Protein AF-A0A959ZP92-F1 (afdb_monomer_lite)

Foldseek 3Di:
DDFDQDVVLLQLVQQVQDDLLSPHGDPLVVLLVVLSVCVSVVHHSDPPSSVHDDRDDDDDPVVVVVSVVVSCVVRVVVVVVCVVVVHDPCPPPDDPDNDPDDD

Sequence (103 aa):
GAVLVDLDRQGVTNPLYWSADRLHANPLGHERMAAAAASALGADPGEGWDEVLPMPAQASRPVRFARDAAWAGRHLTPWVVRRIRGRSSGDGRDPKRPDLGAL

Radius of gyration: 18.64 Å; chains: 1; bounding box: 46×25×54 Å

pLDDT: mean 94.33, std 5.18, range [61.53, 98.25]

Secondary structure (DSSP, 8-state):
------TTTTTTTSGGGB-TTSSSB-HHHHHHHHHHHHHHTTS---TTTT-PPPPPPPPPHHHHHHHHHHHIIIIIHHHHHHHHTT--TTTTPPPS--S----

Structure (mmCIF, N/CA/C/O backbone):
data_AF-A0A959ZP92-F1
#
_entry.id   AF-A0A959ZP92-F1
#
loop_
_atom_site.group_PDB
_atom_site.id
_atom_site.type_symbol
_atom_site.label_atom_id
_atom_site.label_alt_id
_atom_site.label_comp_id
_atom_site.label_asym_id
_atom_site.label_entity_id
_atom_site.label_seq_id
_atom_site.pdbx_PDB_ins_code
_atom_site.Cartn_x
_atom_site.Cartn_y
_atom_site.Cartn_z
_atom_site.occupancy
_atom_site.B_iso_or_equiv
_atom_site.auth_seq_id
_atom_site.auth_comp_id
_atom_site.auth_asym_id
_atom_site.auth_atom_id
_atom_site.pdbx_PDB_model_num
ATOM 1 N N . GLY A 1 1 ? 6.829 -18.087 -21.657 1.00 89.00 1 GLY A N 1
ATOM 2 C CA . GLY A 1 1 ? 7.360 -18.288 -20.291 1.00 89.00 1 GLY A CA 1
ATOM 3 C C . GLY A 1 1 ? 6.797 -17.226 -19.367 1.00 89.00 1 GLY A C 1
ATOM 4 O O . GLY A 1 1 ? 6.073 -16.366 -19.851 1.00 89.00 1 GLY A O 1
ATOM 5 N N . ALA A 1 2 ? 7.110 -17.280 -18.073 1.00 94.00 2 ALA A N 1
ATOM 6 C CA . ALA A 1 2 ? 6.748 -16.252 -17.094 1.00 94.00 2 ALA A CA 1
ATOM 7 C C . ALA A 1 2 ? 7.983 -15.860 -16.269 1.00 94.00 2 ALA A C 1
ATOM 9 O O . ALA A 1 2 ? 8.872 -16.689 -16.078 1.00 94.00 2 ALA A O 1
ATOM 10 N N . VAL A 1 3 ? 8.020 -14.615 -15.792 1.00 96.25 3 VAL A N 1
ATOM 11 C CA . VAL A 1 3 ? 9.063 -14.085 -14.903 1.00 96.25 3 VAL A CA 1
ATOM 12 C C . VAL A 1 3 ? 8.424 -13.799 -13.547 1.00 96.25 3 VAL A C 1
ATOM 14 O O . VAL A 1 3 ? 7.379 -13.152 -13.485 1.00 96.25 3 VAL A O 1
ATOM 17 N N . LEU A 1 4 ? 9.026 -14.303 -12.469 1.00 95.50 4 LEU A N 1
ATOM 18 C CA . LEU A 1 4 ? 8.567 -14.080 -11.099 1.00 95.50 4 LEU A CA 1
ATOM 19 C C . LEU A 1 4 ? 9.439 -13.015 -10.431 1.00 95.50 4 LEU A C 1
ATOM 21 O O . LEU A 1 4 ? 10.654 -13.177 -10.348 1.00 95.50 4 LEU A O 1
ATOM 25 N N . VAL A 1 5 ? 8.805 -11.972 -9.896 1.00 95.69 5 VAL A N 1
ATOM 26 C CA . VAL A 1 5 ? 9.453 -10.991 -9.020 1.00 95.69 5 VAL A CA 1
ATOM 27 C C . VAL A 1 5 ? 9.000 -11.260 -7.588 1.00 95.69 5 VAL A C 1
ATOM 29 O O . VAL A 1 5 ? 7.851 -11.001 -7.234 1.00 95.69 5 VAL A O 1
ATOM 32 N N . ASP A 1 6 ? 9.897 -11.800 -6.766 1.00 94.50 6 ASP A N 1
ATOM 33 C CA . ASP A 1 6 ? 9.634 -12.031 -5.345 1.00 94.50 6 ASP A CA 1
ATOM 34 C C . ASP A 1 6 ? 9.810 -10.730 -4.558 1.00 94.50 6 ASP A C 1
ATOM 36 O O . ASP A 1 6 ? 10.915 -10.363 -4.161 1.00 94.50 6 ASP A O 1
ATOM 40 N N . LEU A 1 7 ? 8.704 -10.020 -4.355 1.00 91.81 7 LEU A N 1
ATOM 41 C CA . LEU A 1 7 ? 8.691 -8.724 -3.688 1.00 91.81 7 LEU A CA 1
ATOM 42 C C . LEU A 1 7 ? 9.192 -8.771 -2.234 1.00 91.81 7 LEU A C 1
ATOM 44 O O . LEU A 1 7 ? 9.783 -7.790 -1.776 1.00 91.81 7 LEU A O 1
ATOM 48 N N . ASP A 1 8 ? 9.017 -9.890 -1.524 1.00 91.38 8 ASP A N 1
ATOM 49 C CA . ASP A 1 8 ? 9.527 -10.044 -0.155 1.00 91.38 8 ASP A CA 1
ATOM 50 C C . ASP A 1 8 ? 11.058 -9.975 -0.149 1.00 91.38 8 ASP A C 1
ATOM 52 O O . ASP A 1 8 ? 11.657 -9.185 0.584 1.00 91.38 8 ASP A O 1
ATOM 56 N N . ARG A 1 9 ? 11.691 -10.686 -1.090 1.00 92.06 9 ARG A N 1
ATOM 57 C CA . ARG A 1 9 ? 13.145 -10.627 -1.307 1.00 92.06 9 ARG A CA 1
ATOM 58 C C . ARG A 1 9 ? 13.635 -9.267 -1.796 1.00 92.06 9 ARG A C 1
ATOM 60 O O . ARG A 1 9 ? 14.809 -8.958 -1.622 1.00 92.06 9 ARG A O 1
ATOM 67 N N . GLN A 1 10 ? 12.757 -8.450 -2.375 1.00 92.38 10 GLN A N 1
ATOM 68 C CA . GLN A 1 10 ? 13.074 -7.075 -2.770 1.00 92.38 10 GLN A CA 1
ATOM 69 C C . GLN A 1 10 ? 12.928 -6.066 -1.619 1.00 92.38 10 GLN A C 1
ATOM 71 O O . GLN A 1 10 ? 13.141 -4.871 -1.822 1.00 92.38 10 GLN A O 1
ATOM 76 N N . GLY A 1 11 ? 12.593 -6.509 -0.404 1.00 91.00 11 GLY A N 1
ATOM 77 C CA . GLY A 1 11 ? 12.538 -5.640 0.770 1.00 91.00 11 GLY A CA 1
ATOM 78 C C . GLY A 1 11 ? 11.309 -4.731 0.818 1.00 91.00 11 GLY A C 1
ATOM 79 O O . GLY A 1 11 ? 11.250 -3.832 1.660 1.00 91.00 11 GLY A O 1
ATOM 80 N N . VAL A 1 12 ? 10.291 -4.968 -0.026 1.00 93.12 12 VAL A N 1
ATOM 81 C CA . VAL A 1 12 ? 9.070 -4.142 -0.004 1.00 93.12 12 VAL A CA 1
ATOM 82 C C . VAL A 1 12 ? 8.248 -4.348 1.270 1.00 93.12 12 VAL A C 1
ATOM 84 O O . VAL A 1 12 ? 7.286 -3.627 1.493 1.00 93.12 12 VAL A O 1
ATOM 87 N N . THR A 1 13 ? 8.612 -5.290 2.142 1.00 92.56 13 THR A N 1
ATOM 88 C CA . THR A 1 13 ? 8.013 -5.440 3.476 1.00 92.56 13 THR A CA 1
ATOM 89 C C . THR A 1 13 ? 8.306 -4.268 4.411 1.00 92.56 13 THR A C 1
ATOM 91 O O . THR A 1 13 ? 7.635 -4.132 5.437 1.00 92.56 13 THR A O 1
ATOM 94 N N . ASN A 1 14 ? 9.254 -3.385 4.070 1.00 95.31 14 ASN A N 1
ATOM 95 C CA . ASN A 1 14 ? 9.453 -2.142 4.805 1.00 95.31 14 ASN A CA 1
ATOM 96 C C . ASN A 1 14 ? 8.190 -1.254 4.695 1.00 95.31 14 ASN A C 1
ATOM 98 O O . ASN A 1 14 ? 7.800 -0.865 3.591 1.00 95.31 14 ASN A O 1
ATOM 102 N N . PRO A 1 15 ? 7.544 -0.884 5.820 1.00 95.12 15 PRO A N 1
ATOM 103 C CA . PRO A 1 15 ? 6.302 -0.111 5.806 1.00 95.12 15 PRO A CA 1
ATOM 104 C C . PRO A 1 15 ? 6.456 1.286 5.185 1.00 95.12 15 PRO A C 1
ATOM 106 O O . PRO A 1 15 ? 5.450 1.886 4.817 1.00 95.12 15 PRO A O 1
ATOM 109 N N . LEU A 1 16 ? 7.684 1.799 5.042 1.00 96.25 16 LEU A N 1
ATOM 110 C CA . LEU A 1 16 ? 7.961 3.074 4.376 1.00 96.25 16 LEU A CA 1
ATOM 111 C C . LEU A 1 16 ? 7.693 3.047 2.867 1.00 96.25 16 LEU A C 1
ATOM 113 O O . LEU A 1 16 ? 7.581 4.115 2.276 1.00 96.25 16 LEU A O 1
ATOM 117 N N . TYR A 1 17 ? 7.549 1.872 2.250 1.00 97.44 17 TYR A N 1
ATOM 118 C CA . TYR A 1 17 ? 7.161 1.736 0.840 1.00 97.44 17 TYR A CA 1
ATOM 119 C C . TYR A 1 17 ? 5.644 1.774 0.614 1.00 97.44 17 TYR A C 1
ATOM 121 O O . TYR A 1 17 ? 5.185 1.797 -0.528 1.00 97.44 17 TYR A O 1
ATOM 129 N N . TRP A 1 18 ? 4.846 1.798 1.682 1.00 97.62 18 TRP A N 1
ATOM 130 C CA . TRP A 1 18 ? 3.392 1.722 1.596 1.00 97.62 18 TRP A CA 1
ATOM 131 C C . TRP A 1 18 ? 2.736 3.042 1.978 1.00 97.62 18 TRP A C 1
ATOM 133 O O . TRP A 1 18 ? 3.239 3.836 2.775 1.00 97.62 18 TRP A O 1
ATOM 143 N N . SER A 1 19 ? 1.575 3.283 1.388 1.00 97.88 19 SER A N 1
ATOM 144 C CA . SER A 1 19 ? 0.690 4.378 1.755 1.00 97.88 19 SER A CA 1
ATOM 145 C C . SER A 1 19 ? 0.063 4.133 3.134 1.00 97.88 19 SER A C 1
ATOM 147 O O . SER A 1 19 ? 0.133 3.039 3.696 1.00 97.88 19 SER A O 1
ATOM 149 N N . ALA A 1 20 ? -0.591 5.152 3.699 1.00 96.56 20 ALA A N 1
ATOM 150 C CA . ALA A 1 20 ? -1.165 5.090 5.051 1.00 96.56 20 ALA A CA 1
ATOM 151 C C . ALA A 1 20 ? -2.225 3.984 5.242 1.00 96.56 20 ALA A C 1
ATOM 153 O O . ALA A 1 20 ? -2.460 3.535 6.367 1.00 96.56 20 ALA A O 1
ATOM 154 N N . ASP A 1 21 ? -2.847 3.530 4.151 1.00 96.56 21 ASP A N 1
ATOM 155 C CA . ASP A 1 21 ? -3.783 2.407 4.147 1.00 96.56 21 ASP A CA 1
ATOM 156 C C . ASP A 1 21 ? -3.107 1.033 4.254 1.00 96.56 21 ASP A C 1
ATOM 158 O O . ASP A 1 21 ? -3.807 0.049 4.485 1.00 96.56 21 ASP A O 1
ATOM 162 N N . ARG A 1 22 ? -1.771 0.973 4.167 1.00 95.88 22 ARG A N 1
ATOM 163 C CA . ARG A 1 22 ? -0.945 -0.241 4.244 1.00 95.88 22 ARG A CA 1
ATOM 164 C C . ARG A 1 22 ? -1.269 -1.285 3.170 1.00 95.88 22 ARG A C 1
ATOM 166 O O . ARG A 1 22 ? -0.989 -2.463 3.371 1.00 95.88 22 ARG A O 1
ATOM 173 N N . LEU A 1 23 ? -1.883 -0.864 2.066 1.00 94.31 23 LEU A N 1
ATOM 174 C CA . LEU A 1 23 ? -2.292 -1.740 0.970 1.00 94.31 23 LEU A CA 1
ATOM 175 C C . LEU A 1 23 ? -1.713 -1.295 -0.370 1.00 94.31 23 LEU A C 1
ATOM 177 O O . LEU A 1 23 ? -1.352 -2.143 -1.177 1.00 94.31 23 LEU A O 1
ATOM 181 N N . HIS A 1 24 ? -1.623 0.010 -0.615 1.00 96.75 24 HIS A N 1
ATOM 182 C CA . HIS A 1 24 ? -1.070 0.532 -1.861 1.00 96.75 24 HIS A CA 1
ATOM 183 C C . HIS A 1 24 ? 0.370 0.977 -1.657 1.00 96.75 24 HIS A C 1
ATOM 185 O O . HIS A 1 24 ? 0.689 1.609 -0.646 1.00 96.75 24 HIS A O 1
ATOM 191 N N . ALA A 1 25 ? 1.235 0.684 -2.625 1.00 9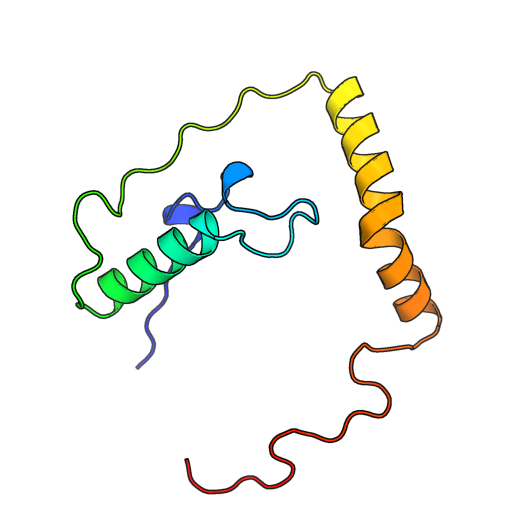7.69 25 ALA A N 1
ATOM 192 C CA . ALA A 1 25 ? 2.564 1.270 -2.652 1.00 97.69 25 ALA A CA 1
ATOM 193 C C . ALA A 1 25 ? 2.448 2.803 -2.707 1.00 97.69 25 ALA A C 1
ATOM 195 O O . ALA A 1 25 ? 1.531 3.359 -3.314 1.00 97.69 25 ALA A O 1
ATOM 196 N N . ASN A 1 26 ? 3.345 3.495 -2.019 1.00 97.94 26 ASN A N 1
ATOM 197 C CA . ASN A 1 26 ? 3.544 4.929 -2.220 1.00 97.94 26 ASN A CA 1
ATOM 198 C C . ASN A 1 26 ? 4.562 5.138 -3.370 1.00 97.94 26 ASN A C 1
ATOM 200 O O . ASN A 1 26 ? 5.003 4.148 -3.959 1.00 97.94 26 ASN A O 1
ATOM 204 N N . PRO A 1 27 ? 4.951 6.378 -3.727 1.00 97.62 27 PRO A N 1
ATOM 205 C CA . PRO A 1 27 ? 5.900 6.605 -4.820 1.00 97.62 27 PRO A CA 1
ATOM 206 C C . PRO A 1 27 ? 7.211 5.813 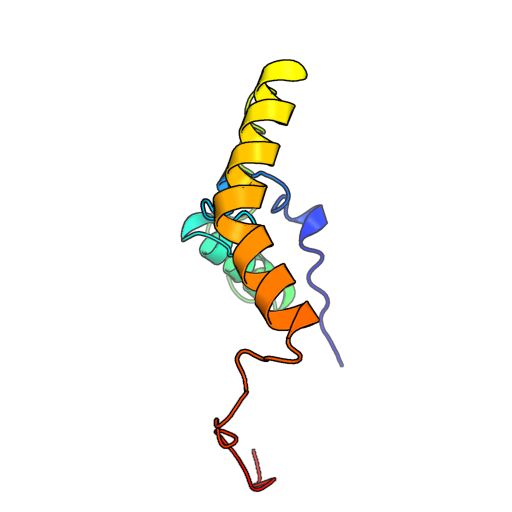-4.692 1.00 97.62 27 PRO A C 1
ATOM 208 O O . PRO A 1 27 ? 7.630 5.193 -5.664 1.00 97.62 27 PRO A O 1
ATOM 211 N N . LEU A 1 28 ? 7.791 5.736 -3.488 1.00 96.06 28 LEU A N 1
ATOM 212 C CA . LEU A 1 28 ? 9.019 4.971 -3.237 1.00 96.06 28 LEU A CA 1
ATOM 213 C C . LEU A 1 28 ? 8.798 3.466 -3.423 1.00 96.06 28 LEU A C 1
ATOM 215 O O . LEU A 1 28 ? 9.641 2.766 -3.977 1.00 96.06 28 LEU A O 1
ATOM 219 N N . GLY A 1 29 ? 7.655 2.950 -2.964 1.00 96.75 29 GLY A N 1
ATOM 220 C CA . GLY A 1 29 ? 7.305 1.546 -3.174 1.00 96.75 29 GLY A CA 1
ATOM 221 C C . GLY A 1 29 ? 7.115 1.210 -4.651 1.00 96.75 29 GLY A C 1
ATOM 222 O O . GLY A 1 29 ? 7.579 0.166 -5.104 1.00 96.75 29 GLY A O 1
ATOM 223 N N . HIS A 1 30 ? 6.481 2.105 -5.413 1.00 97.25 30 HIS A N 1
ATOM 224 C CA . HIS A 1 30 ? 6.323 1.950 -6.857 1.00 97.25 30 HIS A CA 1
ATOM 225 C C . HIS A 1 30 ? 7.666 1.946 -7.585 1.00 97.25 30 HIS A C 1
ATOM 227 O O . HIS A 1 30 ? 7.879 1.082 -8.432 1.00 97.25 30 HIS A O 1
ATOM 233 N N . GLU A 1 31 ? 8.570 2.857 -7.231 1.00 96.06 31 GLU A N 1
ATOM 234 C CA . GLU A 1 31 ? 9.924 2.922 -7.783 1.00 96.06 31 GLU A CA 1
ATOM 235 C C . GLU A 1 31 ? 10.694 1.619 -7.529 1.00 96.06 31 GLU A C 1
ATOM 237 O O . GLU A 1 31 ? 11.182 0.993 -8.470 1.00 96.06 31 GLU A O 1
ATOM 242 N N . ARG A 1 32 ? 10.686 1.124 -6.285 1.00 96.25 32 ARG A N 1
ATOM 243 C CA . ARG A 1 32 ? 11.331 -0.145 -5.916 1.00 96.25 32 ARG A CA 1
ATOM 244 C C . ARG A 1 32 ? 10.757 -1.339 -6.685 1.00 96.25 32 ARG A C 1
ATOM 246 O O . ARG A 1 32 ? 11.510 -2.171 -7.189 1.00 96.25 32 ARG A O 1
ATOM 253 N N . MET A 1 33 ? 9.429 -1.438 -6.780 1.00 96.94 33 MET A N 1
ATOM 254 C CA . MET A 1 33 ? 8.765 -2.521 -7.517 1.00 96.94 33 MET A CA 1
ATOM 255 C C . MET A 1 33 ? 9.051 -2.449 -9.023 1.00 96.94 33 MET A C 1
ATOM 257 O O . MET A 1 33 ? 9.250 -3.488 -9.653 1.00 96.94 33 MET A O 1
ATOM 261 N N . ALA A 1 34 ? 9.095 -1.244 -9.598 1.00 96.81 34 ALA A N 1
ATOM 262 C CA . ALA A 1 34 ? 9.420 -1.036 -11.005 1.00 96.81 34 ALA A CA 1
ATOM 263 C C . ALA A 1 34 ? 10.873 -1.419 -11.311 1.00 96.81 34 ALA A C 1
ATOM 265 O O . ALA A 1 34 ? 11.110 -2.151 -12.270 1.00 96.81 34 ALA A O 1
ATOM 266 N N . ALA A 1 35 ? 11.826 -1.009 -10.471 1.00 97.00 35 ALA A N 1
ATOM 267 C CA . ALA A 1 35 ? 13.231 -1.376 -10.620 1.00 97.00 35 ALA A CA 1
ATOM 268 C C . ALA A 1 35 ? 13.449 -2.893 -10.487 1.00 97.00 35 ALA A C 1
ATOM 270 O O . ALA A 1 35 ? 14.139 -3.501 -11.304 1.00 97.00 35 ALA A O 1
ATOM 271 N N . ALA A 1 36 ? 12.778 -3.540 -9.528 1.00 96.88 36 ALA A N 1
ATOM 272 C CA . ALA A 1 36 ? 12.813 -4.996 -9.399 1.00 96.88 36 ALA A CA 1
ATOM 273 C C . ALA A 1 36 ? 12.262 -5.718 -10.638 1.00 96.88 36 ALA A C 1
ATOM 275 O O . ALA A 1 36 ? 12.829 -6.722 -11.073 1.00 96.88 36 ALA A O 1
ATOM 276 N N . ALA A 1 37 ? 11.178 -5.207 -11.226 1.00 97.19 37 ALA A N 1
ATOM 277 C CA . ALA A 1 37 ? 10.639 -5.744 -12.469 1.00 97.19 37 ALA A CA 1
ATOM 278 C C . ALA A 1 37 ? 11.587 -5.513 -13.657 1.00 97.19 37 ALA A C 1
ATOM 280 O O . ALA A 1 37 ? 11.799 -6.437 -14.439 1.00 97.19 37 ALA A O 1
ATOM 281 N N . ALA A 1 38 ? 12.189 -4.325 -13.773 1.00 97.44 38 ALA A N 1
ATOM 282 C CA . ALA A 1 38 ? 13.168 -4.010 -14.812 1.00 97.44 38 ALA A CA 1
ATOM 283 C C . ALA A 1 38 ? 14.373 -4.960 -14.745 1.00 97.44 38 ALA A C 1
ATOM 285 O O . ALA A 1 38 ? 14.690 -5.611 -15.740 1.00 97.44 38 ALA A O 1
ATOM 286 N N . SER A 1 39 ? 14.951 -5.133 -13.552 1.00 96.38 39 SER A N 1
ATOM 287 C CA . SER A 1 39 ? 16.050 -6.071 -13.308 1.00 96.38 39 SER A CA 1
ATOM 288 C C . SER A 1 39 ? 15.678 -7.507 -13.701 1.00 96.38 39 SER A C 1
ATOM 290 O O . SER A 1 39 ? 16.414 -8.158 -14.443 1.00 96.38 39 SER A O 1
ATOM 292 N N . ALA A 1 40 ? 14.501 -7.992 -13.287 1.00 96.62 40 ALA A N 1
ATOM 293 C CA . ALA A 1 40 ? 14.042 -9.346 -13.609 1.00 96.62 40 ALA A CA 1
ATOM 294 C C . ALA A 1 40 ? 13.792 -9.571 -15.113 1.00 96.62 40 A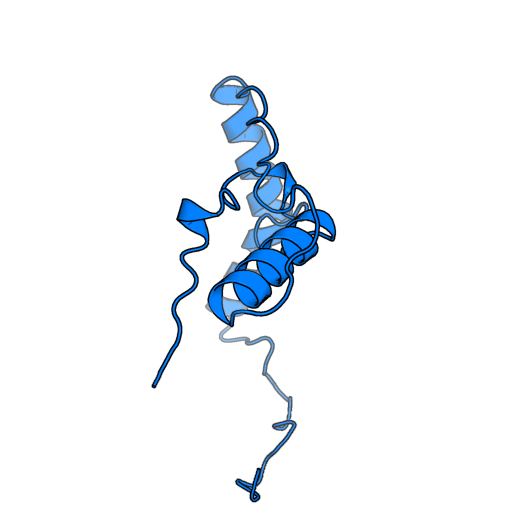LA A C 1
ATOM 296 O O . ALA A 1 40 ? 13.858 -10.705 -15.589 1.00 96.62 40 ALA A O 1
ATOM 297 N N . LEU A 1 41 ? 13.509 -8.503 -15.862 1.00 97.25 41 LEU A N 1
ATOM 298 C CA . LEU A 1 41 ? 13.330 -8.521 -17.314 1.00 97.25 41 LEU A CA 1
ATOM 299 C C . LEU A 1 41 ? 14.639 -8.285 -18.091 1.00 97.25 41 LEU A C 1
ATOM 301 O O . LEU A 1 41 ? 14.616 -8.309 -19.320 1.00 97.25 41 LEU A O 1
ATOM 305 N N . GLY A 1 42 ? 15.768 -8.071 -17.405 1.00 96.62 42 GLY A N 1
ATOM 306 C CA . GLY A 1 42 ? 17.060 -7.762 -18.027 1.00 96.62 42 GLY A CA 1
ATOM 307 C C . GLY A 1 42 ? 17.172 -6.332 -18.570 1.00 96.62 42 GLY A C 1
ATOM 308 O O . GLY A 1 42 ? 18.062 -6.059 -19.374 1.00 96.62 42 GLY A O 1
ATOM 309 N N . ALA A 1 43 ? 16.273 -5.432 -18.164 1.00 97.94 43 ALA A N 1
ATOM 310 C CA . ALA A 1 43 ? 16.377 -3.999 -18.425 1.00 97.94 43 ALA A CA 1
ATOM 311 C C . ALA A 1 43 ? 17.235 -3.313 -17.348 1.00 97.94 43 ALA A C 1
ATOM 313 O O . ALA A 1 43 ? 17.466 -3.884 -16.283 1.00 97.94 43 ALA A O 1
ATOM 314 N N . ASP A 1 44 ? 17.688 -2.087 -17.621 1.00 97.00 44 ASP A N 1
ATOM 315 C CA . ASP A 1 44 ? 18.430 -1.273 -16.654 1.00 97.00 44 ASP A CA 1
ATOM 316 C C . ASP A 1 44 ? 17.493 -0.774 -15.532 1.00 97.00 44 ASP A C 1
ATOM 318 O O . ASP A 1 44 ? 16.550 -0.029 -15.817 1.00 97.00 44 ASP A O 1
ATOM 322 N N . PRO A 1 45 ? 17.702 -1.192 -14.270 1.00 96.25 45 PRO A N 1
ATOM 323 C CA . PRO A 1 45 ? 16.891 -0.761 -13.136 1.00 96.25 45 PRO A CA 1
ATOM 324 C C . PRO A 1 45 ? 17.354 0.571 -12.515 1.00 96.25 45 PRO A C 1
ATOM 326 O O . PRO A 1 45 ? 16.678 1.065 -11.613 1.00 96.25 45 PRO A O 1
ATOM 329 N N . GLY A 1 46 ? 18.470 1.146 -12.980 1.00 95.88 46 GLY A N 1
ATOM 330 C CA . GLY A 1 46 ? 19.109 2.323 -12.392 1.00 95.88 46 GLY A CA 1
ATOM 331 C C . GLY A 1 46 ? 20.163 1.983 -11.331 1.00 95.88 46 GLY A C 1
ATOM 332 O O . GLY A 1 46 ? 20.203 0.885 -10.776 1.00 95.88 46 GLY A O 1
ATOM 333 N N . GLU A 1 47 ? 21.052 2.936 -11.054 1.00 94.62 47 GLU A N 1
ATOM 334 C CA . GLU A 1 47 ? 22.122 2.789 -10.060 1.00 94.62 47 GLU A CA 1
ATOM 335 C C . GLU A 1 47 ? 21.564 2.702 -8.629 1.00 94.62 47 GLU A C 1
ATOM 337 O O . GLU A 1 47 ? 20.628 3.418 -8.277 1.00 94.62 47 GLU A O 1
ATOM 342 N N . GLY A 1 48 ? 22.133 1.815 -7.803 1.00 92.81 48 GLY A N 1
ATOM 343 C CA . GLY A 1 48 ? 21.759 1.662 -6.388 1.00 92.81 48 GLY A CA 1
ATOM 344 C C . GLY A 1 48 ? 20.328 1.167 -6.148 1.00 92.81 48 GLY A C 1
ATOM 345 O O . GLY A 1 48 ? 19.834 1.220 -5.026 1.00 92.81 48 GLY A O 1
ATOM 346 N N . TRP A 1 49 ? 19.631 0.692 -7.184 1.00 93.12 49 TRP A N 1
ATOM 347 C CA . TRP A 1 49 ? 18.213 0.330 -7.101 1.00 93.12 49 TRP A CA 1
ATOM 348 C C . TRP A 1 49 ? 17.896 -0.757 -6.061 1.00 93.12 49 TRP A C 1
ATOM 350 O O . TRP A 1 49 ? 16.749 -0.863 -5.612 1.00 93.12 49 TRP A O 1
ATOM 360 N N . ASP A 1 50 ? 18.872 -1.603 -5.720 1.00 91.94 50 ASP A N 1
ATOM 361 C CA . ASP A 1 50 ? 18.785 -2.697 -4.753 1.00 91.94 50 ASP A CA 1
ATOM 362 C C . ASP A 1 50 ? 19.094 -2.276 -3.311 1.00 91.94 50 ASP A C 1
ATOM 364 O O . ASP A 1 50 ? 18.932 -3.082 -2.390 1.00 91.94 50 ASP A O 1
ATOM 368 N N . GLU A 1 51 ? 19.435 -1.007 -3.084 1.00 93.62 51 GLU A N 1
ATOM 369 C CA . GLU A 1 51 ? 19.553 -0.438 -1.748 1.00 93.62 51 GLU A CA 1
ATOM 370 C C . GLU A 1 51 ? 18.178 -0.366 -1.066 1.00 93.62 51 GLU A C 1
ATOM 372 O O . GLU A 1 51 ? 17.271 0.380 -1.446 1.00 93.62 51 GLU A O 1
ATOM 377 N N . VAL A 1 52 ? 18.007 -1.174 -0.018 1.00 92.44 52 VAL A N 1
ATOM 378 C CA . VAL A 1 52 ? 16.757 -1.236 0.744 1.00 92.44 52 VAL A CA 1
ATOM 379 C C . VAL A 1 52 ? 16.790 -0.232 1.890 1.00 92.44 52 VAL A C 1
ATOM 381 O O . VAL A 1 52 ? 17.756 -0.162 2.652 1.00 92.44 52 VAL A O 1
ATOM 384 N N . LEU A 1 53 ? 15.687 0.501 2.068 1.00 93.75 53 LEU A N 1
ATOM 385 C CA . LEU A 1 53 ? 15.524 1.403 3.206 1.00 93.75 53 LEU A CA 1
ATOM 386 C C . LEU A 1 53 ? 15.691 0.644 4.534 1.00 93.75 53 LEU A C 1
ATOM 388 O O . LEU A 1 53 ? 15.128 -0.449 4.692 1.00 93.75 53 LEU A O 1
ATOM 392 N N . PRO A 1 54 ? 16.366 1.232 5.538 1.00 94.81 54 PRO A N 1
ATOM 393 C CA . PRO A 1 54 ? 16.454 0.626 6.856 1.00 94.81 54 PRO A CA 1
ATOM 394 C C . PRO A 1 54 ? 15.057 0.460 7.461 1.00 94.81 54 PRO A C 1
ATOM 396 O O . PRO A 1 54 ? 14.175 1.314 7.314 1.00 94.81 54 PRO A O 1
ATOM 399 N N . MET A 1 55 ? 14.845 -0.658 8.154 1.00 94.50 55 MET A N 1
ATOM 400 C CA . MET A 1 55 ? 13.572 -0.931 8.815 1.00 94.50 55 MET A CA 1
ATOM 401 C C . MET A 1 55 ? 13.342 0.096 9.936 1.00 94.50 55 MET A C 1
ATOM 403 O O . MET A 1 55 ? 14.222 0.269 10.786 1.00 94.50 55 MET A O 1
ATOM 407 N N . PRO A 1 56 ? 12.181 0.775 9.992 1.00 93.94 56 PRO A N 1
ATOM 408 C CA . PRO A 1 56 ? 11.906 1.713 11.069 1.00 93.94 56 PRO A CA 1
ATOM 409 C C . PRO A 1 56 ? 11.831 1.007 12.426 1.00 93.94 56 PRO A C 1
ATOM 411 O O . PRO A 1 56 ? 11.383 -0.137 12.540 1.00 93.94 56 PRO A O 1
ATOM 414 N N . ALA A 1 57 ? 12.219 1.731 13.478 1.00 94.44 57 ALA A N 1
ATOM 415 C CA . ALA A 1 57 ? 12.137 1.238 14.846 1.00 94.44 57 ALA A CA 1
ATOM 416 C C . ALA A 1 57 ? 10.701 0.827 15.204 1.00 94.44 57 ALA A C 1
ATOM 418 O O . ALA A 1 57 ? 9.725 1.538 14.932 1.00 94.44 57 ALA A O 1
ATOM 419 N N . GLN A 1 58 ? 10.567 -0.329 15.849 1.00 92.12 58 GLN A N 1
ATOM 420 C CA . GLN A 1 58 ? 9.263 -0.829 16.256 1.00 92.12 58 GLN A CA 1
ATOM 421 C C . GLN A 1 58 ? 8.745 -0.050 17.465 1.00 92.12 58 GLN A C 1
ATOM 423 O O . GLN A 1 58 ? 9.408 0.068 18.493 1.00 92.12 58 GLN A O 1
ATOM 428 N N . ALA A 1 59 ? 7.515 0.454 17.357 1.00 93.88 59 ALA A N 1
ATOM 429 C CA . ALA A 1 59 ? 6.816 1.006 18.507 1.00 93.88 59 ALA A CA 1
ATOM 430 C C . ALA A 1 59 ? 6.494 -0.098 19.529 1.00 93.88 59 ALA A C 1
ATOM 432 O O . ALA A 1 59 ? 6.352 -1.274 19.178 1.00 93.88 59 ALA A O 1
ATOM 433 N N . SER A 1 60 ? 6.306 0.291 20.791 1.00 97.31 60 SER A N 1
ATOM 434 C CA . SER A 1 60 ? 5.876 -0.639 21.834 1.00 97.31 60 SER A CA 1
A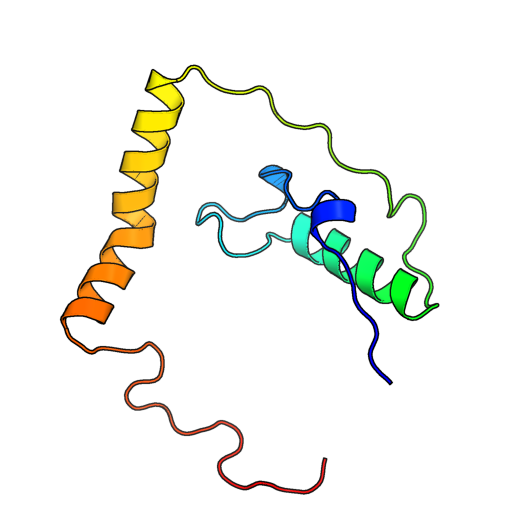TOM 435 C C . SER A 1 60 ? 4.549 -1.317 21.463 1.00 97.31 60 SER A C 1
ATOM 437 O O . SER A 1 60 ? 3.707 -0.756 20.753 1.00 97.31 60 SER A O 1
ATOM 439 N N . ARG A 1 61 ? 4.339 -2.542 21.960 1.00 97.25 61 ARG A N 1
ATOM 440 C CA . ARG A 1 61 ? 3.116 -3.328 21.710 1.00 97.25 61 ARG A CA 1
ATOM 441 C C . ARG A 1 61 ? 1.807 -2.542 21.923 1.00 97.25 61 ARG A C 1
ATOM 443 O O . ARG A 1 61 ? 0.978 -2.599 21.015 1.00 97.25 61 ARG A O 1
ATOM 450 N N . PRO A 1 62 ? 1.599 -1.789 23.027 1.00 98.12 62 PRO A N 1
ATOM 451 C CA . PRO A 1 62 ? 0.356 -1.034 23.212 1.00 98.12 62 PRO A CA 1
ATOM 452 C C . PRO A 1 62 ? 0.173 0.072 22.163 1.00 98.12 62 PRO A C 1
ATOM 454 O O . PRO A 1 62 ? -0.929 0.261 21.653 1.00 98.12 62 PRO A O 1
ATOM 457 N N . VAL A 1 63 ? 1.254 0.757 21.774 1.00 97.62 63 VAL A N 1
ATOM 458 C CA . VAL A 1 63 ? 1.204 1.802 20.739 1.00 97.62 63 VAL A CA 1
ATOM 459 C C . VAL A 1 63 ? 0.862 1.204 19.377 1.00 97.62 63 VAL A C 1
ATOM 461 O O . VAL A 1 63 ? 0.050 1.767 18.644 1.00 97.62 63 VAL A O 1
ATOM 464 N N . ARG A 1 64 ? 1.445 0.049 19.033 1.00 95.81 64 ARG A N 1
ATOM 465 C CA . ARG A 1 64 ? 1.113 -0.669 17.793 1.00 95.81 64 ARG A CA 1
ATOM 466 C C . ARG A 1 64 ? -0.360 -1.065 17.759 1.00 95.81 64 ARG A C 1
ATOM 468 O O . ARG A 1 64 ? -1.034 -0.749 16.788 1.00 95.81 64 ARG A O 1
ATOM 475 N N . PHE A 1 65 ? -0.872 -1.645 18.843 1.00 98.06 65 PHE A N 1
ATOM 476 C CA . PHE A 1 65 ? -2.279 -2.036 18.934 1.00 98.06 65 PHE A CA 1
ATOM 477 C C . PHE A 1 65 ? -3.231 -0.846 18.744 1.00 98.06 65 PHE A C 1
ATOM 479 O O . PHE A 1 65 ? -4.162 -0.922 17.946 1.00 98.06 65 PHE A O 1
ATOM 486 N N . ALA A 1 66 ? -2.964 0.285 19.406 1.00 98.25 66 ALA A N 1
ATOM 487 C CA . ALA A 1 66 ? -3.764 1.497 19.236 1.00 98.25 66 ALA A CA 1
ATOM 488 C C . ALA A 1 66 ? -3.733 2.019 17.785 1.00 98.25 66 ALA A C 1
ATOM 490 O O . ALA A 1 66 ? -4.767 2.399 17.231 1.00 98.25 66 ALA A O 1
ATOM 491 N N . ARG A 1 67 ? -2.558 1.999 17.137 1.00 96.81 67 ARG A N 1
ATOM 492 C CA . ARG A 1 67 ? -2.407 2.380 15.721 1.00 96.81 67 ARG A CA 1
ATOM 493 C C . ARG A 1 67 ? -3.174 1.445 14.789 1.00 96.81 67 ARG A C 1
ATOM 495 O O . ARG A 1 67 ? -3.778 1.924 13.831 1.00 96.81 67 ARG A O 1
ATOM 502 N N . ASP A 1 68 ? -3.163 0.148 15.069 1.00 97.19 68 ASP A N 1
ATOM 503 C CA . ASP A 1 68 ? -3.852 -0.865 14.269 1.00 97.19 68 ASP A CA 1
ATOM 504 C C . ASP A 1 68 ? -5.372 -0.758 14.414 1.00 97.19 68 ASP A C 1
ATOM 506 O O . ASP A 1 68 ? -6.074 -0.789 13.407 1.00 97.19 68 ASP A O 1
ATOM 510 N N . ALA A 1 69 ? -5.883 -0.517 15.625 1.00 98.25 69 ALA A N 1
ATOM 511 C CA . ALA A 1 69 ? -7.303 -0.246 15.850 1.00 98.25 69 ALA A CA 1
ATOM 512 C C . ALA A 1 69 ? -7.766 1.012 15.095 1.00 98.25 69 ALA A C 1
ATOM 514 O O . ALA A 1 69 ? -8.788 0.999 14.406 1.00 98.25 69 ALA A O 1
ATOM 515 N N . ALA A 1 70 ? -6.976 2.087 15.157 1.00 98.00 70 ALA A N 1
ATOM 516 C CA . ALA A 1 70 ? -7.270 3.321 14.437 1.00 98.00 70 ALA A CA 1
ATOM 517 C C . ALA A 1 70 ? -7.231 3.127 12.909 1.00 98.00 70 ALA A C 1
ATOM 519 O O . ALA A 1 70 ? -8.082 3.652 12.190 1.00 98.00 70 ALA A O 1
ATOM 520 N N . TRP A 1 71 ? -6.265 2.355 12.401 1.00 98.00 71 TRP A N 1
ATOM 521 C CA . TRP A 1 71 ? -6.200 1.972 10.990 1.00 98.00 71 TRP A CA 1
ATOM 522 C C . TRP A 1 71 ? -7.410 1.125 10.579 1.00 98.00 71 TRP A C 1
ATOM 524 O O . TRP A 1 71 ? -8.020 1.404 9.548 1.00 98.00 71 TRP A O 1
ATOM 534 N N . ALA A 1 72 ? -7.812 0.150 11.399 1.00 98.12 72 ALA A N 1
ATOM 535 C CA . ALA A 1 72 ? -8.940 -0.728 11.108 1.00 98.12 72 ALA A CA 1
ATOM 536 C C . ALA A 1 72 ? -10.257 0.058 11.025 1.00 98.12 72 ALA A C 1
ATOM 538 O O . ALA A 1 72 ? -11.058 -0.161 10.114 1.00 98.12 72 ALA A O 1
ATOM 539 N N . GLY A 1 73 ? -10.453 1.031 11.920 1.00 98.06 73 GLY A N 1
ATOM 540 C CA . GLY A 1 73 ? -11.583 1.957 11.858 1.00 98.06 73 GLY A CA 1
ATOM 541 C C . GLY A 1 73 ? -11.608 2.772 10.560 1.00 98.06 73 GLY A C 1
ATOM 542 O O . GLY A 1 73 ? -12.650 2.870 9.916 1.00 98.06 73 GLY A O 1
ATOM 543 N N . ARG A 1 74 ? -10.457 3.313 10.137 1.00 97.75 74 ARG A N 1
ATOM 544 C CA . ARG A 1 74 ? -10.367 4.185 8.952 1.00 97.75 74 ARG A CA 1
ATOM 545 C C . ARG A 1 74 ? -10.415 3.444 7.615 1.00 97.75 74 ARG A C 1
ATOM 547 O O . ARG A 1 74 ? -11.095 3.901 6.702 1.00 97.75 74 ARG A O 1
ATOM 554 N N . HIS A 1 75 ? -9.692 2.334 7.479 1.00 96.94 75 HIS A N 1
ATOM 555 C CA . HIS A 1 75 ? -9.422 1.709 6.178 1.00 96.94 75 HIS A CA 1
ATOM 556 C C . HIS A 1 75 ? -10.124 0.359 5.995 1.00 96.94 75 HIS A C 1
ATOM 558 O O . HIS A 1 75 ? -10.677 0.097 4.927 1.00 96.94 75 HIS A O 1
ATOM 564 N N . LEU A 1 76 ? -10.164 -0.485 7.031 1.00 96.44 76 LEU A N 1
ATOM 565 C CA . LEU A 1 76 ? -10.739 -1.831 6.931 1.00 96.44 76 LEU A CA 1
ATOM 566 C C . LEU A 1 76 ? -12.268 -1.830 7.071 1.00 96.44 76 LEU A C 1
ATOM 568 O O . LEU A 1 76 ? -12.971 -2.488 6.303 1.00 96.44 76 LEU A O 1
ATOM 572 N N . THR A 1 77 ? -12.796 -1.068 8.029 1.00 97.62 77 THR A N 1
ATOM 573 C CA . THR A 1 77 ? -14.227 -1.063 8.376 1.00 97.62 77 THR A CA 1
ATOM 574 C C . THR A 1 77 ? -15.138 -0.766 7.177 1.00 97.62 77 THR A C 1
ATOM 576 O O . THR A 1 77 ? -16.081 -1.532 6.957 1.00 97.62 77 THR A O 1
ATOM 579 N N . PRO A 1 78 ? -14.869 0.252 6.329 1.00 94.56 78 PRO A N 1
ATOM 580 C CA . PRO A 1 78 ? -15.704 0.509 5.155 1.00 94.56 78 PRO A CA 1
ATOM 581 C C . PRO A 1 78 ? -15.767 -0.678 4.185 1.00 94.56 78 PRO A C 1
ATOM 583 O O . PRO A 1 78 ? -16.812 -0.933 3.585 1.00 94.56 78 PRO A O 1
ATOM 586 N N . TRP A 1 79 ? -14.662 -1.414 4.028 1.00 94.44 79 TRP A N 1
ATOM 587 C CA . TRP A 1 79 ? -14.615 -2.603 3.180 1.00 94.44 79 TRP A CA 1
ATOM 588 C C . TRP A 1 79 ? -15.422 -3.760 3.777 1.00 94.44 79 TRP A C 1
ATOM 590 O O . TRP A 1 79 ? -16.231 -4.348 3.060 1.00 94.44 79 TRP A O 1
ATOM 600 N N . VAL A 1 80 ? -15.295 -4.023 5.084 1.00 96.56 80 VAL A N 1
ATOM 601 C CA . VAL A 1 80 ? -16.081 -5.061 5.779 1.00 96.56 80 VAL A CA 1
ATOM 602 C C . VAL A 1 80 ? -17.579 -4.790 5.641 1.00 96.56 80 VAL A C 1
ATOM 604 O O . VAL A 1 80 ? -18.341 -5.684 5.279 1.00 96.56 80 VAL A O 1
ATOM 607 N N . VAL A 1 81 ? -18.008 -3.543 5.855 1.00 97.38 81 VAL A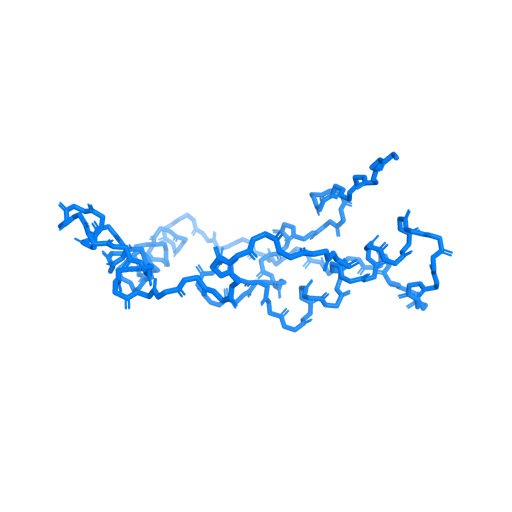 N 1
ATOM 608 C CA . VAL A 1 81 ? -19.422 -3.159 5.731 1.00 97.38 81 VAL A CA 1
ATOM 609 C C . VAL A 1 81 ? -19.941 -3.377 4.309 1.00 97.38 81 VAL A C 1
ATOM 611 O O . VAL A 1 81 ? -21.040 -3.908 4.140 1.00 97.38 81 VAL A O 1
ATOM 614 N N . ARG A 1 82 ? -19.167 -3.009 3.276 1.00 96.06 82 ARG A N 1
ATOM 615 C CA . ARG A 1 82 ? -19.535 -3.303 1.881 1.00 96.06 82 ARG A CA 1
ATOM 616 C C . ARG A 1 82 ? -19.653 -4.805 1.647 1.00 96.06 82 ARG A C 1
ATOM 618 O O . ARG A 1 82 ? -20.658 -5.243 1.096 1.00 96.06 82 ARG A O 1
ATOM 625 N N . ARG A 1 83 ? -18.682 -5.587 2.128 1.00 94.94 83 ARG A N 1
ATOM 626 C CA . ARG A 1 83 ? -18.647 -7.040 1.941 1.00 94.94 83 ARG A CA 1
ATOM 627 C C . ARG A 1 83 ? -19.855 -7.735 2.569 1.00 94.94 83 ARG A C 1
ATOM 629 O O . ARG A 1 83 ? -20.480 -8.547 1.898 1.00 94.94 83 ARG A O 1
ATOM 636 N N . ILE A 1 84 ? -20.215 -7.377 3.803 1.00 97.56 84 ILE A N 1
ATOM 637 C CA . ILE A 1 84 ? -21.403 -7.910 4.496 1.00 97.56 84 ILE A CA 1
ATOM 638 C C . ILE A 1 84 ? -22.688 -7.550 3.743 1.00 97.56 84 ILE A C 1
ATOM 640 O O . ILE A 1 84 ? -23.599 -8.362 3.642 1.00 97.56 84 ILE A O 1
ATOM 644 N N . ARG A 1 85 ? -22.754 -6.345 3.169 1.00 96.88 85 ARG A N 1
ATOM 645 C CA . ARG A 1 85 ? -23.895 -5.888 2.360 1.00 96.88 85 ARG A CA 1
ATOM 646 C C . ARG A 1 85 ? -23.902 -6.443 0.930 1.00 96.88 85 ARG A C 1
ATOM 648 O O . ARG A 1 85 ? -24.722 -6.000 0.135 1.00 96.88 85 ARG A O 1
ATOM 655 N N . GLY A 1 86 ? -22.981 -7.343 0.580 1.00 96.12 86 GLY A N 1
ATOM 656 C CA . GLY A 1 86 ? -22.866 -7.889 -0.773 1.00 96.12 86 GLY A CA 1
ATOM 657 C C . GLY A 1 86 ? -22.469 -6.859 -1.834 1.00 96.12 86 GLY A C 1
ATOM 658 O O . GLY A 1 86 ? -22.708 -7.094 -3.010 1.00 96.12 86 GLY A O 1
ATOM 659 N N . ARG A 1 87 ? -21.876 -5.725 -1.435 1.00 95.19 87 ARG A N 1
ATOM 660 C CA . ARG A 1 87 ? -21.453 -4.653 -2.346 1.00 95.19 87 ARG A CA 1
ATOM 661 C C . ARG A 1 87 ? -19.994 -4.786 -2.760 1.00 95.19 87 ARG A C 1
ATOM 663 O O . ARG A 1 87 ? -19.117 -4.943 -1.906 1.00 95.19 87 ARG A O 1
ATOM 670 N N . SER A 1 88 ? -19.731 -4.643 -4.053 1.00 90.38 88 SER A N 1
ATOM 671 C CA . SER A 1 88 ? -18.395 -4.630 -4.651 1.00 90.38 88 SER A CA 1
ATOM 672 C C . SER A 1 88 ? -18.011 -3.236 -5.153 1.00 90.38 88 SER A C 1
ATOM 674 O O . SER A 1 88 ? -18.858 -2.404 -5.466 1.00 90.38 88 SER A O 1
ATOM 676 N N . SER A 1 89 ? -16.708 -2.973 -5.286 1.00 87.12 89 SER A N 1
ATOM 677 C CA . SER A 1 89 ? -16.223 -1.811 -6.048 1.00 87.12 89 SER A CA 1
ATOM 678 C C . SER A 1 89 ? -16.570 -1.909 -7.539 1.00 87.12 89 SER A C 1
ATOM 680 O O . SER A 1 89 ? -16.581 -0.888 -8.223 1.00 87.12 89 SER A O 1
ATOM 682 N N . GLY A 1 90 ? -16.867 -3.112 -8.036 1.00 89.94 90 GLY A N 1
ATOM 683 C CA . GLY A 1 90 ? -17.314 -3.357 -9.407 1.00 89.94 90 GLY A CA 1
ATOM 684 C C . GLY A 1 90 ? -18.820 -3.192 -9.642 1.00 89.94 90 GLY A C 1
ATOM 685 O O . GLY A 1 90 ? -19.238 -3.287 -10.789 1.00 89.94 90 GLY A O 1
ATOM 686 N N . ASP A 1 91 ? -19.638 -2.950 -8.610 1.00 93.00 91 ASP A N 1
ATOM 687 C CA . ASP A 1 91 ? -21.096 -2.855 -8.786 1.00 93.00 91 ASP A CA 1
ATOM 688 C C . ASP A 1 91 ? -21.462 -1.722 -9.756 1.00 93.00 91 ASP A C 1
ATOM 690 O O . ASP A 1 91 ? -21.007 -0.586 -9.596 1.00 93.00 91 ASP A O 1
ATOM 694 N N . GLY A 1 92 ? -22.291 -2.036 -10.757 1.00 93.00 92 GLY A N 1
ATOM 695 C CA . GLY A 1 92 ? -22.735 -1.079 -11.775 1.00 93.00 92 GLY A CA 1
ATOM 696 C C . GLY A 1 92 ? -21.631 -0.582 -12.716 1.00 93.00 92 GLY A C 1
ATOM 697 O O . GLY A 1 92 ? -21.846 0.408 -13.410 1.00 93.00 92 GLY A O 1
ATOM 698 N N . ARG A 1 93 ? -20.448 -1.217 -12.723 1.00 93.12 93 ARG A N 1
ATOM 699 C CA . ARG A 1 93 ? -19.374 -0.915 -13.676 1.00 93.12 93 ARG A CA 1
ATOM 700 C C . ARG A 1 93 ? -19.372 -1.926 -14.814 1.00 93.12 93 ARG A C 1
ATOM 702 O O . ARG A 1 93 ? -19.220 -3.121 -14.570 1.00 93.12 93 ARG A O 1
ATOM 709 N N . ASP A 1 94 ? -19.436 -1.426 -16.041 1.00 93.44 94 ASP A N 1
ATOM 710 C CA . ASP A 1 94 ? -19.193 -2.242 -17.226 1.00 93.44 94 ASP A CA 1
ATOM 711 C C . ASP A 1 94 ? -17.692 -2.545 -17.385 1.00 93.44 94 ASP A C 1
ATOM 713 O O . ASP A 1 94 ? -16.840 -1.733 -16.990 1.00 93.44 94 ASP A O 1
ATOM 717 N N . PRO A 1 95 ? -17.322 -3.704 -17.959 1.00 90.19 95 PRO A N 1
ATOM 718 C CA . PRO A 1 95 ? -15.932 -4.006 -18.263 1.00 90.19 95 PRO A CA 1
ATOM 719 C C . PRO A 1 95 ? -15.330 -2.945 -19.186 1.00 90.19 95 PRO A C 1
ATOM 721 O O . PRO A 1 95 ? -15.928 -2.562 -20.187 1.00 90.19 95 PRO A O 1
ATOM 724 N N . LYS A 1 96 ? -14.083 -2.536 -18.919 1.00 90.94 96 LYS A N 1
ATOM 725 C CA . LYS A 1 96 ? -13.341 -1.650 -19.837 1.00 90.94 96 LYS A CA 1
ATOM 726 C C . LYS A 1 96 ? -13.151 -2.286 -21.225 1.00 90.94 96 LYS A C 1
ATOM 728 O O . LYS A 1 96 ? -12.965 -1.574 -22.207 1.00 90.94 96 LYS A O 1
ATOM 733 N N . ARG A 1 97 ? -13.157 -3.621 -21.287 1.00 90.00 97 ARG A N 1
ATOM 734 C CA . ARG A 1 97 ? -13.132 -4.433 -22.507 1.00 90.00 97 ARG A CA 1
ATOM 735 C C . ARG A 1 97 ? -14.211 -5.517 -22.382 1.00 90.00 97 ARG A C 1
ATOM 737 O O . ARG A 1 97 ? -13.920 -6.556 -21.791 1.00 90.00 97 ARG A O 1
ATOM 744 N N . PRO A 1 98 ? -15.454 -5.249 -22.816 1.00 89.94 98 PRO A N 1
ATOM 745 C CA . PRO A 1 98 ? -16.542 -6.223 -22.723 1.00 89.94 98 PRO A CA 1
ATOM 746 C C . PRO A 1 98 ? -16.363 -7.374 -23.721 1.00 89.94 98 PRO A C 1
ATOM 748 O O . PRO A 1 98 ? -16.749 -8.500 -23.424 1.00 89.94 98 PRO A O 1
ATOM 751 N N . ASP A 1 99 ? -15.699 -7.104 -24.846 1.00 90.44 99 ASP A N 1
ATOM 752 C CA . ASP A 1 99 ? -15.388 -8.089 -25.876 1.00 90.44 99 ASP A CA 1
ATOM 753 C C . ASP A 1 99 ? -13.924 -8.539 -25.789 1.00 90.44 99 ASP A C 1
ATOM 755 O O . ASP A 1 99 ? -13.005 -7.732 -25.596 1.00 90.44 99 ASP A O 1
ATOM 759 N N . LEU A 1 100 ? -13.692 -9.839 -25.983 1.00 81.75 100 LEU A N 1
ATOM 760 C CA . LEU A 1 100 ? -12.357 -10.422 -26.132 1.00 81.75 100 LEU A CA 1
ATOM 761 C C . LEU A 1 100 ? -11.818 -10.115 -27.542 1.00 81.75 100 LEU A C 1
ATOM 763 O O . LEU A 1 100 ? -11.807 -10.973 -28.420 1.00 81.75 100 LEU A O 1
ATOM 767 N N . GLY A 1 101 ? -11.424 -8.864 -27.780 1.00 77.88 101 GLY A N 1
ATOM 7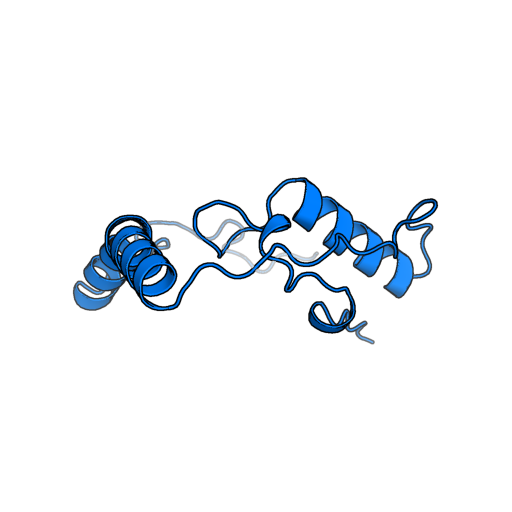68 C CA . GLY A 1 101 ? -10.726 -8.457 -29.002 1.00 77.88 101 GLY A CA 1
ATOM 769 C C . GLY A 1 101 ? -9.262 -8.912 -29.013 1.00 77.88 101 GLY A C 1
ATOM 770 O O . GLY A 1 101 ? -8.673 -9.141 -27.955 1.00 77.88 101 GLY A O 1
ATOM 771 N N . ALA A 1 102 ? -8.671 -9.026 -30.206 1.00 70.88 102 ALA A N 1
ATOM 772 C CA . ALA A 1 102 ? -7.243 -9.308 -30.357 1.00 70.88 102 ALA A CA 1
ATOM 773 C C . ALA A 1 102 ? -6.397 -8.261 -29.601 1.00 70.88 102 ALA A C 1
ATOM 775 O O . ALA A 1 102 ? -6.719 -7.069 -29.622 1.00 70.88 102 ALA A O 1
ATOM 776 N N . LEU A 1 103 ? -5.363 -8.735 -28.896 1.00 61.53 103 LEU A N 1
ATOM 777 C CA . LEU A 1 103 ? -4.379 -7.906 -28.191 1.00 61.53 103 LEU A CA 1
ATOM 778 C C . LEU A 1 103 ? -3.358 -7.306 -29.156 1.00 61.53 103 LEU A C 1
ATOM 780 O O . LEU A 1 103 ? -2.932 -8.040 -30.075 1.00 61.53 103 LEU A O 1
#